Protein 8GN9 (pdb70)

InterPro domains:
  IPR001107 Band 7 domain [PF01145] (26-196)
  IPR001107 Band 7 domain [SM00244] (23-180)
  IPR001972 Stomatin/HflK family [PR00721] (30-52)
  IPR001972 Stomatin/HflK family [PR00721] (77-98)
  IPR001972 Stomatin/HflK family [PR00721] (112-129)
  IPR001972 Stomatin/HflK family [PR00721] (132-155)
  IPR001972 Stomatin/HflK family [PR00721] (156-174)
  IPR001972 Stomatin/HflK family [PR00721] (175-196)
  IPR001972 Stomatin/HflK family [PR00721] (200-223)
  IPR018080 Band 7/stomatin-like, conserved site [PS01270] (136-164)
  IPR036013 Band 7/SPFH domain superfamily [G3DSA:3.30.479.30] (62-170)
  IPR036013 Band 7/SPFH domain superfamily [SSF117892] (54-187)
  IPR043202 Band-7 stomatin-like [PTHR10264] (9-264)

Secondary structure (DSSP, 8-state):
--SEEEEEEEEEEEE-TTS-EEEEEEEEEEEE--HHHHHHSSS-HHHHHHHHHHHHHHHHHHTS-HHHHHH-HHHHHHHHHHHHHHHHGGGTEEEEEEEEEEEE--

Organism: Pyrococcus horikoshii (strain ATCC 700860 / DSM 12428 / JCM 9974 / NBRC 100139 / OT-3) (NCBI:txid70601)

B-factor: mean 45.74, std 10.25, range [25.56, 91.89]

Foldseek 3Di:
DVQFDKAKQPWAWEAACVGFTKTWIKIWTKGQAPQCQLVPVDPHLNVQLNVVLRVQLRVLRNDHDVVCVVPVQVVSFVSSQVRSQVSSVSNRMGTPTMHIDDIDGD

Nearest PDB structures (foldseek):
  8gn9-assembly1_A-2  TM=1.005E+00  e=2.080E-22  Pyrococcus horikoshii
  3bk6-assembly1_C  TM=9.787E-01  e=5.892E-19  Pyrococcus horikoshii
  3bk6-assembly1_B  TM=9.736E-01  e=3.653E-18  Pyrococcus horikoshii
  3bk6-assembly1_A  TM=9.759E-01  e=5.763E-18  Pyrococcus horikoshii
  4fvj-assembly2_B  TM=9.329E-01  e=4.151E-12  Mus musculus

Solvent-accessible surface area: 6191 Å² total; per-residue (Å²): 163,171,124,28,65,96,24,96,5,63,73,8,93,25,99,6,117,65,122,34,65,0,87,0,25,1,10,0,62,2,76,33,80,43,87,112,85,2,114,94,104,42,196,72,65,62,123,15,0,13,109,50,1,35,86,8,2,118,56,8,0,24,119,1,81,42,86,30,1,120,83,69,80,112,82,2,24,137,41,0,50,143,61,1,18,127,25,0,50,73,41,5,2,94,3,83,32,5,87,11,94,78,38,101,113,101

Sequence (106 aa):
DLRTQVLDVPVQETITKDNVPVRVNAVVYFRVVDPVKAVTQVKNYIMATSQISQTTLRSVIGQAHLDELLSERDKLNMQLQRIIDEATDPWGIKVTAVEIKDVELP

Structure (mmCIF, N/CA/C/O backbone):
data_8GN9
#
_entry.id   8GN9
#
_cell.length_a   28.014
_cell.length_b   28.014
_cell.length_c   240.630
_cell.angle_alpha   90.000
_cell.angle_beta   90.000
_cell.angle_gamma   90.000
#
_symmetry.space_group_name_H-M   'P 41 21 2'
#
loop_
_entity.id
_entity.type
_entity.pdbx_description
1 polymer 'Stomatin homolog PH1511'
2 non-polymer 'SODIUM ION'
3 water water
#
loop_
_atom_site.group_PDB
_atom_site.id
_atom_site.type_symbol
_atom_site.label_atom_id
_atom_site.label_alt_id
_atom_site.label_comp_id
_atom_site.label_asym_id
_atom_site.label_entity_id
_atom_site.label_seq_id
_atom_site.pdbx_PDB_ins_code
_atom_site.Cartn_x
_atom_site.Cartn_y
_atom_site.Cartn_z
_atom_site.occupancy
_atom_site.B_iso_or_equiv
_atom_site.auth_seq_id
_atom_site.auth_comp_id
_atom_site.auth_asym_id
_atom_site.auth_atom_id
_atom_site.pdbx_PDB_model_num
ATOM 1 N N . ASP A 1 3 ? 6.785 -11.446 24.656 1.00 55.50 64 ASP A N 1
ATOM 2 C CA . ASP A 1 3 ? 6.250 -11.346 23.253 1.00 53.37 64 ASP A CA 1
ATOM 3 C C . ASP A 1 3 ? 4.773 -11.765 23.231 1.00 48.54 64 ASP A C 1
ATOM 4 O O . ASP A 1 3 ? 4.035 -11.263 22.370 1.00 58.35 64 ASP A O 1
ATOM 9 N N . LEU A 1 4 ? 4.343 -12.644 24.135 1.00 47.20 65 LEU A N 1
ATOM 10 C CA . LEU A 1 4 ? 2.966 -13.218 24.124 1.00 46.88 65 LEU A CA 1
ATOM 11 C C . LEU A 1 4 ? 1.939 -12.111 24.354 1.00 46.02 65 LEU A C 1
ATOM 12 O O . LEU A 1 4 ? 0.982 -12.014 23.559 1.00 40.13 65 LEU A O 1
ATOM 17 N N . ARG A 1 5 ? 2.156 -11.336 25.427 1.00 48.28 66 ARG A N 1
ATOM 18 C CA . ARG A 1 5 ? 1.310 -10.196 25.877 1.00 48.93 66 ARG A CA 1
ATOM 19 C C . ARG A 1 5 ? 1.747 -8.907 25.163 1.00 44.93 66 ARG A C 1
ATOM 20 O O . ARG A 1 5 ? 1.147 -7.861 25.431 1.00 43.38 66 ARG A O 1
ATOM 28 N N . THR A 1 6 ? 2.732 -8.974 24.269 1.00 45.52 67 THR A N 1
ATOM 29 C CA . THR A 1 6 ? 3.149 -7.813 23.441 1.00 53.64 67 THR A CA 1
ATOM 30 C C . THR A 1 6 ? 2.284 -7.829 22.181 1.00 47.65 67 THR A C 1
ATOM 31 O O . THR A 1 6 ? 2.520 -8.677 21.332 1.00 49.57 67 THR A O 1
ATOM 35 N N . GLN A 1 7 ? 1.303 -6.929 22.111 1.00 47.75 68 GLN A N 1
ATOM 36 C CA . GLN A 1 7 ? 0.303 -6.859 21.017 1.00 47.13 68 GLN A CA 1
ATOM 37 C C . GLN A 1 7 ? 0.809 -5.906 19.931 1.00 43.30 68 GLN A C 1
ATOM 38 O O . GLN A 1 7 ? 1.386 -4.856 20.259 1.00 41.19 68 GLN A O 1
ATOM 44 N N . VAL A 1 8 ? 0.562 -6.268 18.680 1.00 43.15 69 VAL A N 1
ATOM 45 C CA . VAL A 1 8 ? 0.950 -5.500 17.466 1.00 42.01 69 VAL A CA 1
ATOM 46 C C . VAL A 1 8 ? -0.257 -4.656 17.085 1.00 41.32 69 VAL A C 1
ATOM 47 O O . VAL A 1 8 ? -1.320 -5.236 16.910 1.00 45.91 69 VAL A O 1
ATOM 51 N N . LEU A 1 9 ? -0.112 -3.343 16.977 1.00 46.38 70 LEU A N 1
ATOM 52 C CA . LEU A 1 9 ? -1.207 -2.450 16.513 1.00 47.98 70 LEU A CA 1
ATOM 53 C C . LEU A 1 9 ? -0.752 -1.753 15.230 1.00 47.18 70 LEU A C 1
ATOM 54 O O . LEU A 1 9 ? 0.316 -1.107 15.275 1.00 45.48 70 LEU A O 1
ATOM 59 N N . ASP A 1 10 ? -1.503 -1.938 14.135 1.00 47.02 71 ASP A N 1
ATOM 60 C CA . ASP A 1 10 ? -1.289 -1.245 12.836 1.00 49.05 71 ASP A CA 1
ATOM 61 C C . ASP A 1 10 ? -1.955 0.137 12.916 1.00 48.81 71 ASP A C 1
ATOM 62 O O . ASP A 1 10 ? -3.204 0.226 12.909 1.00 44.10 71 ASP A O 1
ATOM 67 N N . VAL A 1 11 ? -1.141 1.186 13.022 1.00 46.43 72 VAL A N 1
ATOM 68 C CA . VAL A 1 11 ? -1.632 2.587 13.070 1.00 44.08 72 VAL A CA 1
ATOM 69 C C . VAL A 1 11 ? -2.131 2.930 11.674 1.00 44.04 72 VAL A C 1
ATOM 70 O O . VAL A 1 11 ? -1.376 2.839 10.706 1.00 38.12 72 VAL A O 1
ATOM 74 N N . PRO A 1 12 ? -3.432 3.264 11.521 1.00 41.92 73 PRO A N 1
ATOM 75 C CA . PRO A 1 12 ? -3.973 3.613 10.219 1.00 42.19 73 PRO A CA 1
ATOM 76 C C . PRO A 1 12 ? -3.188 4.789 9.623 1.00 43.39 73 PRO A C 1
ATOM 77 O O . PRO A 1 12 ? -2.641 5.595 10.372 1.00 39.11 73 PRO A O 1
ATOM 81 N N . VAL A 1 13 ? -3.179 4.861 8.292 1.00 41.83 74 VAL A N 1
ATOM 82 C CA . VAL A 1 13 ? -2.323 5.795 7.516 1.00 43.44 74 VAL A CA 1
ATOM 83 C C . VAL A 1 13 ? -2.691 7.228 7.895 1.00 44.25 74 VAL A C 1
ATOM 84 O O . VAL A 1 13 ? -3.884 7.503 8.108 1.00 48.96 74 VAL A O 1
ATOM 88 N N . GLN A 1 14 ? -1.682 8.092 7.977 1.00 44.20 75 GLN A N 1
ATOM 89 C CA . GLN A 1 14 ? -1.798 9.523 8.332 1.00 45.39 75 GLN A CA 1
ATOM 90 C C . GLN A 1 14 ? -1.285 10.351 7.158 1.00 50.84 75 GLN A C 1
ATOM 91 O O . GLN A 1 14 ? -0.122 10.165 6.779 1.00 49.61 75 GLN A O 1
ATOM 97 N N . GLU A 1 15 ? -2.120 11.212 6.581 1.00 57.39 76 GLU A N 1
ATOM 98 C CA . GLU A 1 15 ? -1.698 12.113 5.476 1.00 58.37 76 GLU A CA 1
ATOM 99 C C . GLU A 1 15 ? -1.440 13.501 6.065 1.00 56.99 76 GLU A C 1
ATOM 100 O O . GLU A 1 15 ? -2.395 14.110 6.574 1.00 61.87 76 GLU A O 1
ATOM 106 N N . THR A 1 16 ? -0.195 13.975 5.996 1.00 54.57 77 THR A N 1
ATOM 107 C CA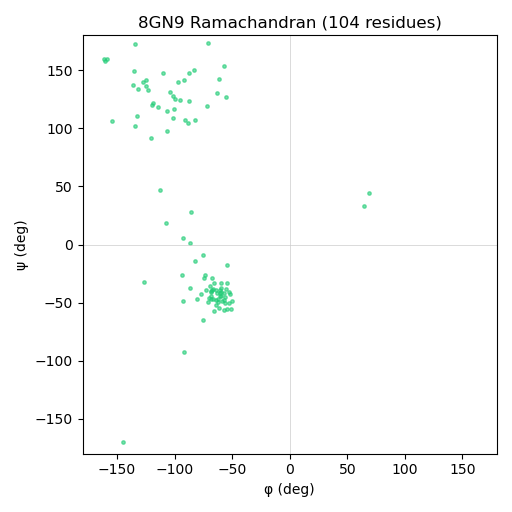 . THR A 1 16 ? 0.230 15.305 6.506 1.00 57.37 77 THR A CA 1
ATOM 108 C C . THR A 1 16 ? 1.317 15.911 5.599 1.00 55.66 77 THR A C 1
ATOM 109 O O . THR A 1 16 ? 1.544 15.390 4.496 1.00 55.13 77 THR A O 1
ATOM 113 N N . ILE A 1 17 ? 1.933 17.007 6.042 1.00 5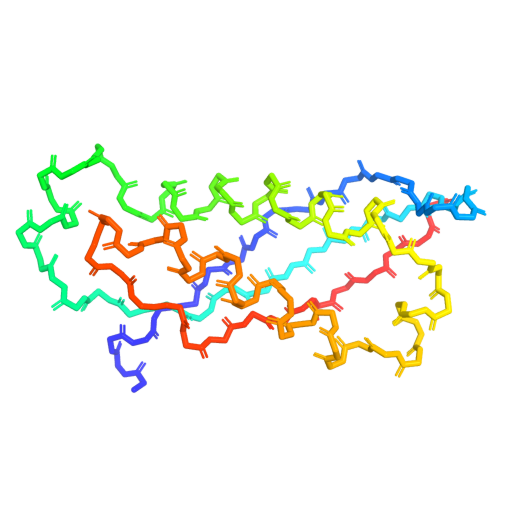2.49 78 ILE A N 1
ATOM 114 C CA . ILE A 1 17 ? 3.057 17.705 5.350 1.00 50.70 78 ILE A CA 1
ATOM 115 C C . ILE A 1 17 ? 4.223 17.813 6.337 1.00 54.48 78 ILE A C 1
ATOM 116 O O . ILE A 1 17 ? 3.990 18.087 7.529 1.00 61.92 78 ILE A O 1
ATOM 121 N N . THR A 1 18 ? 5.446 17.640 5.858 1.00 53.65 79 THR A N 1
ATOM 122 C CA . THR A 1 18 ? 6.666 17.841 6.671 1.00 53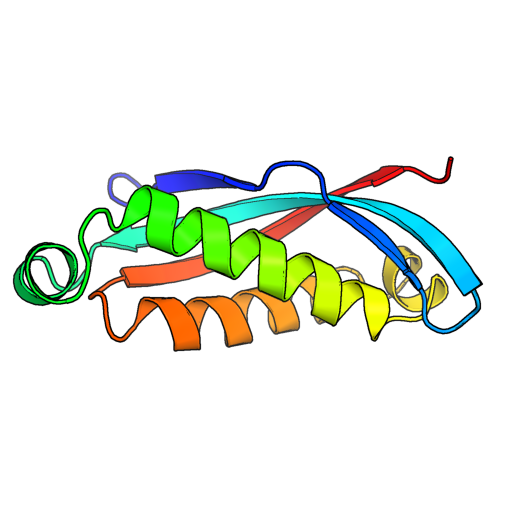.37 79 THR A CA 1
ATOM 123 C C . THR A 1 18 ? 6.833 19.343 6.916 1.00 58.29 79 THR A C 1
ATOM 124 O O . THR A 1 18 ? 6.057 20.139 6.336 1.00 58.72 79 THR A O 1
ATOM 128 N N . LYS A 1 19 ? 7.812 19.701 7.746 1.00 58.19 80 LYS A N 1
ATOM 129 C CA . LYS A 1 19 ? 8.201 21.100 8.053 1.00 58.95 80 LYS A CA 1
ATOM 130 C C . LYS A 1 19 ? 8.634 21.812 6.758 1.00 57.54 80 LYS A C 1
ATOM 131 O O . LYS A 1 19 ? 8.183 22.951 6.521 1.00 55.48 80 LYS A O 1
ATOM 137 N N . ASP A 1 20 ? 9.439 21.149 5.924 1.00 57.37 81 ASP A N 1
ATOM 138 C CA . ASP A 1 20 ? 9.982 21.699 4.650 1.00 55.25 81 ASP A CA 1
ATOM 139 C C . ASP A 1 20 ? 8.979 21.474 3.503 1.00 50.90 81 ASP A C 1
ATOM 140 O O . ASP A 1 20 ? 9.421 21.387 2.348 1.00 51.60 81 ASP A O 1
ATOM 145 N N . ASN A 1 21 ? 7.679 21.404 3.815 1.00 52.64 82 ASN A N 1
ATOM 146 C CA . ASN A 1 21 ? 6.535 21.482 2.857 1.00 56.55 82 ASN A CA 1
ATOM 147 C C . ASN A 1 21 ? 6.485 20.243 1.957 1.00 54.71 82 ASN A C 1
ATOM 148 O O . ASN A 1 21 ? 6.294 20.429 0.740 1.00 56.29 82 ASN A O 1
ATOM 153 N N . VAL A 1 22 ? 6.658 19.037 2.505 1.00 51.34 83 VAL A N 1
ATOM 154 C CA . VAL A 1 22 ? 6.581 17.789 1.695 1.00 50.95 83 VAL A CA 1
ATOM 155 C C . VAL A 1 22 ? 5.375 16.984 2.162 1.00 50.23 83 VAL A C 1
ATOM 156 O O . VAL A 1 22 ? 5.299 16.564 3.313 1.00 44.80 83 VAL A O 1
ATOM 160 N N . PRO A 1 23 ? 4.400 16.745 1.257 1.00 51.39 84 PRO A N 1
ATOM 161 C CA . PRO A 1 23 ? 3.288 15.840 1.537 1.00 52.09 84 PRO A CA 1
ATOM 162 C C . PRO A 1 23 ? 3.811 14.409 1.749 1.00 49.65 84 PRO A C 1
ATOM 163 O O . PRO A 1 23 ? 4.588 13.925 0.939 1.00 47.69 84 PRO A O 1
ATOM 167 N N . VAL A 1 24 ? 3.378 13.776 2.837 1.00 49.40 85 VAL A N 1
ATOM 168 C CA . VAL A 1 24 ? 3.784 12.395 3.231 1.00 48.10 85 VAL A CA 1
ATOM 169 C C . VAL A 1 24 ? 2.536 11.638 3.677 1.00 44.51 85 VAL A C 1
ATOM 170 O O . VAL A 1 24 ? 1.713 12.237 4.351 1.00 45.27 85 VAL A O 1
ATOM 174 N N . ARG A 1 25 ? 2.404 10.382 3.257 1.00 49.92 86 ARG A N 1
ATOM 175 C CA . ARG A 1 25 ? 1.435 9.390 3.791 1.00 49.26 86 ARG A CA 1
ATOM 176 C C . ARG A 1 25 ? 2.246 8.398 4.629 1.00 47.80 86 ARG A C 1
ATOM 177 O O . ARG A 1 25 ? 3.125 7.717 4.055 1.00 45.27 86 ARG A O 1
ATOM 185 N N . VAL A 1 26 ? 2.005 8.362 5.939 1.00 46.27 87 VAL A N 1
ATOM 186 C CA . VAL A 1 26 ? 2.824 7.578 6.909 1.00 45.15 87 VAL A CA 1
ATOM 187 C C . VAL A 1 26 ? 1.915 6.693 7.748 1.00 42.46 87 VAL A C 1
ATOM 188 O O . VAL A 1 26 ? 0.824 7.152 8.137 1.00 40.41 87 VAL A O 1
ATOM 192 N N . ASN A 1 27 ? 2.378 5.471 7.995 1.00 41.49 88 ASN A N 1
ATOM 193 C CA . ASN A 1 27 ? 1.756 4.519 8.948 1.00 46.12 88 ASN A CA 1
ATOM 194 C C . ASN A 1 27 ? 2.876 3.910 9.796 1.00 45.82 88 ASN A C 1
ATOM 195 O O . ASN A 1 27 ? 4.073 4.161 9.504 1.00 41.64 88 ASN A O 1
ATOM 200 N N . ALA A 1 28 ? 2.502 3.136 10.810 1.00 42.80 89 ALA A N 1
ATOM 201 C CA . ALA A 1 28 ? 3.449 2.592 11.802 1.00 41.40 89 ALA A CA 1
ATOM 202 C C . ALA A 1 28 ? 2.821 1.381 12.478 1.00 40.46 89 ALA A C 1
ATOM 203 O O . ALA A 1 28 ? 1.577 1.230 12.406 1.00 37.53 89 ALA A O 1
ATOM 205 N N . VAL A 1 29 ? 3.666 0.542 13.070 1.00 40.75 90 VAL A N 1
ATOM 206 C CA . VAL A 1 29 ? 3.233 -0.505 14.033 1.00 46.12 90 VAL A CA 1
ATOM 207 C C . VAL A 1 29 ? 3.606 -0.020 15.431 1.00 46.32 90 VAL A C 1
ATOM 208 O O . VAL A 1 29 ? 4.783 0.372 15.643 1.00 41.96 90 VAL A O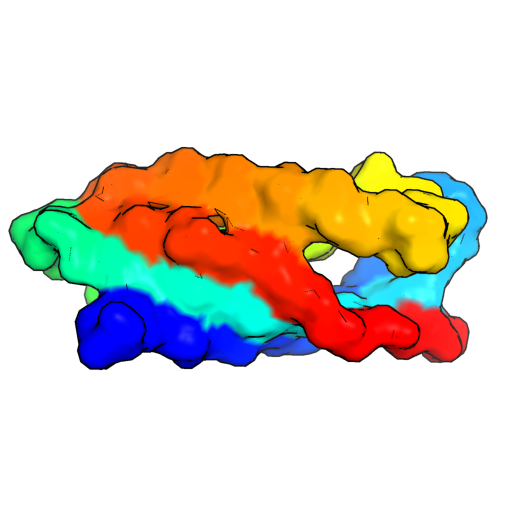 1
ATOM 212 N N . VAL A 1 30 ? 2.637 -0.091 16.342 1.00 45.29 91 VAL A N 1
ATOM 213 C CA . VAL A 1 30 ? 2.841 0.096 17.802 1.00 41.34 91 VAL A CA 1
ATOM 214 C C . VAL A 1 30 ? 2.911 -1.276 18.482 1.00 42.95 91 VAL A C 1
ATOM 215 O O . VAL A 1 30 ? 1.951 -2.087 18.336 1.00 41.20 91 VAL A O 1
ATOM 219 N N . TYR A 1 31 ? 3.999 -1.501 19.226 1.00 41.82 92 TYR A N 1
ATOM 220 C CA . TYR A 1 31 ? 4.221 -2.691 20.088 1.00 38.80 92 TYR A CA 1
ATOM 221 C C . TYR A 1 31 ? 3.950 -2.291 21.550 1.00 36.86 92 TYR A C 1
ATOM 222 O O . TYR A 1 31 ? 4.733 -1.519 22.153 1.00 36.56 92 TYR A O 1
ATOM 231 N N . PHE A 1 32 ? 2.845 -2.782 22.108 1.00 33.94 93 PHE A N 1
ATOM 232 C CA . PHE A 1 32 ? 2.334 -2.356 23.431 1.00 35.98 93 PHE A CA 1
ATOM 233 C C . PHE A 1 32 ? 1.917 -3.580 24.247 1.00 36.41 93 PHE A C 1
ATOM 234 O O . PHE A 1 32 ? 1.480 -4.623 23.694 1.00 35.95 93 PHE A O 1
ATOM 242 N N . ARG A 1 33 ? 2.057 -3.439 25.557 1.00 38.31 94 ARG A N 1
ATOM 243 C CA . ARG A 1 33 ? 1.806 -4.504 26.559 1.00 40.30 94 ARG A CA 1
ATOM 244 C C . ARG A 1 33 ? 0.792 -3.953 27.555 1.00 38.71 94 ARG A C 1
ATOM 245 O O . ARG A 1 33 ? 0.929 -2.768 27.933 1.00 38.65 94 ARG A O 1
ATOM 253 N N . VAL A 1 34 ? -0.204 -4.755 27.933 1.00 37.38 95 VAL A N 1
ATOM 254 C CA . VAL A 1 34 ? -1.133 -4.386 29.039 1.00 37.18 95 VAL A CA 1
ATOM 255 C C . VAL A 1 34 ? -0.475 -4.865 30.325 1.00 37.25 95 VAL A C 1
ATOM 256 O O . VAL A 1 34 ? -0.176 -6.073 30.451 1.00 35.04 95 VAL A O 1
ATOM 260 N N . VAL A 1 35 ? -0.278 -3.924 31.238 1.00 39.62 96 VAL A N 1
ATOM 261 C CA . VAL A 1 35 ? 0.614 -4.073 32.420 1.00 39.95 96 VAL A CA 1
ATOM 262 C C . VAL A 1 35 ? -0.157 -3.736 33.709 1.00 38.94 96 VAL A C 1
ATOM 263 O O . VAL A 1 35 ? 0.184 -4.334 34.741 1.00 35.87 96 VAL A O 1
ATOM 267 N N . ASP A 1 36 ? -1.128 -2.805 33.663 1.00 36.31 97 ASP A N 1
ATOM 268 C CA . ASP A 1 36 ? -2.082 -2.541 34.772 1.00 36.06 97 ASP A CA 1
ATOM 269 C C . ASP A 1 36 ? -3.525 -2.765 34.312 1.00 36.88 97 ASP A C 1
ATOM 270 O O . ASP A 1 36 ? -4.182 -1.864 33.804 1.00 34.53 97 ASP A O 1
ATOM 275 N N . PRO A 1 37 ? -4.065 -3.992 34.493 1.00 39.47 98 PRO A N 1
ATOM 276 C CA . PRO A 1 37 ? -5.405 -4.339 34.025 1.00 38.21 98 PRO A CA 1
ATOM 277 C C . PRO A 1 37 ? -6.482 -3.414 34.591 1.00 39.92 98 PRO A C 1
ATOM 278 O O . PRO A 1 37 ? -7.359 -3.014 33.855 1.00 41.24 98 PRO A O 1
ATOM 282 N N . VAL A 1 38 ? -6.371 -3.078 35.876 1.00 40.33 99 VAL A N 1
ATOM 283 C CA . VAL A 1 38 ? -7.357 -2.202 36.581 1.00 39.66 99 VAL A CA 1
ATOM 284 C C . VAL A 1 38 ? -7.394 -0.823 35.905 1.00 37.52 99 VAL A C 1
ATOM 285 O O . VAL A 1 38 ? -8.487 -0.241 35.817 1.00 36.81 99 VAL A O 1
ATOM 289 N N . LYS A 1 39 ? -6.252 -0.292 35.474 1.00 36.89 100 LYS A N 1
ATOM 290 C CA . LYS A 1 39 ? -6.210 1.063 34.871 1.00 39.44 100 LYS A CA 1
ATOM 291 C C . LYS A 1 39 ? -6.728 0.978 33.437 1.00 39.32 100 LYS A C 1
ATOM 292 O O . LYS A 1 39 ? -7.525 1.864 33.058 1.00 38.62 100 LYS A O 1
ATOM 298 N N . ALA A 1 40 ? -6.317 -0.064 32.698 1.00 37.74 101 ALA A N 1
ATOM 299 C CA . ALA A 1 40 ? -6.713 -0.338 31.293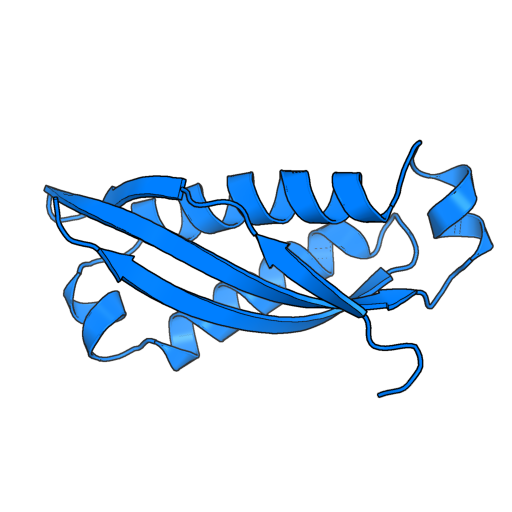 1.00 36.41 101 ALA A CA 1
ATOM 300 C C . ALA A 1 40 ? -8.241 -0.401 31.189 1.00 35.54 101 ALA A C 1
ATOM 301 O O . ALA A 1 40 ? -8.814 0.093 30.212 1.00 37.69 101 ALA A O 1
ATOM 303 N N . VAL A 1 41 ? -8.876 -0.976 32.196 1.00 34.95 102 VAL A N 1
ATOM 304 C CA . VAL A 1 41 ? -10.328 -1.279 32.202 1.00 38.10 102 VAL A CA 1
ATOM 305 C C . VAL A 1 41 ? -11.126 -0.142 32.860 1.00 34.56 102 VAL A C 1
ATOM 306 O O . VAL A 1 41 ? -12.304 0.016 32.509 1.00 31.25 102 VAL A O 1
ATOM 310 N N . THR A 1 42 ? -10.516 0.634 33.760 1.00 35.38 103 THR A N 1
ATOM 311 C CA . THR A 1 42 ? -11.175 1.758 34.481 1.00 37.06 103 THR A CA 1
ATOM 312 C C . THR A 1 42 ? -10.971 3.098 33.762 1.00 36.77 103 THR A C 1
ATOM 313 O O . THR A 1 42 ? -11.945 3.813 33.562 1.00 36.50 103 THR A O 1
ATOM 317 N N . GLN A 1 43 ? -9.740 3.421 33.375 1.00 38.98 104 GLN A N 1
ATOM 318 C CA . GLN A 1 43 ? -9.343 4.794 32.981 1.00 37.95 104 GLN A CA 1
ATOM 319 C C . GLN A 1 43 ? -9.851 5.165 31.581 1.00 38.53 104 GLN A C 1
ATOM 320 O O . GLN A 1 43 ? -9.759 6.336 31.218 1.00 40.42 104 GLN A O 1
ATOM 326 N N . VAL A 1 44 ? -10.396 4.239 30.815 1.00 38.82 105 VAL A N 1
ATOM 327 C CA . VAL A 1 44 ? -10.758 4.527 29.402 1.00 39.86 105 VAL A CA 1
ATOM 328 C C . VAL A 1 44 ? -11.746 3.463 28.954 1.00 38.84 105 VAL A C 1
ATOM 329 O O . VAL A 1 44 ? -11.755 2.403 29.566 1.00 38.86 105 VAL A O 1
ATOM 333 N N . LYS A 1 45 ? -12.512 3.739 27.905 1.00 40.71 106 LYS A N 1
ATOM 334 C CA . LYS A 1 45 ? -13.588 2.835 27.420 1.00 41.66 106 LYS A CA 1
ATOM 335 C C . LYS A 1 45 ? -12.966 1.616 26.729 1.00 39.75 106 LYS A C 1
ATOM 336 O O . LYS A 1 45 ? -13.503 0.525 26.889 1.00 43.75 106 LYS A O 1
ATOM 342 N N . ASN A 1 46 ? -11.894 1.804 25.967 1.00 40.31 107 ASN A N 1
ATOM 343 C CA . ASN A 1 46 ? -11.334 0.758 25.079 1.00 39.31 107 ASN A CA 1
ATOM 344 C C . ASN A 1 46 ? -9.845 1.029 24.873 1.00 38.52 107 ASN A C 1
ATOM 345 O O . ASN A 1 46 ? -9.500 1.987 24.130 1.00 34.59 107 ASN A O 1
ATOM 350 N N . TYR A 1 47 ? -8.990 0.229 25.504 1.00 36.79 108 TYR A N 1
ATOM 351 C CA . TYR A 1 47 ? -7.554 0.581 25.621 1.00 39.37 108 TYR A CA 1
ATOM 352 C C . TYR A 1 47 ? -6.847 0.382 24.276 1.00 39.13 108 TYR A C 1
ATOM 353 O O . TYR A 1 47 ? -5.865 1.086 24.049 1.00 40.21 108 TYR A O 1
ATOM 362 N N . ILE A 1 48 ? -7.344 -0.509 23.411 1.00 40.56 109 ILE A N 1
ATOM 363 C CA . ILE A 1 48 ? -6.762 -0.748 22.057 1.00 41.29 109 ILE A CA 1
ATOM 364 C C . ILE A 1 48 ? -6.961 0.529 21.230 1.00 42.52 109 ILE A C 1
ATOM 365 O O . ILE A 1 48 ? -5.969 1.109 20.747 1.00 42.86 109 ILE A O 1
ATOM 370 N N . MET A 1 49 ? -8.208 0.966 21.086 1.00 44.25 110 MET A N 1
ATOM 371 C CA . MET A 1 49 ? -8.555 2.112 20.216 1.00 46.55 110 MET A CA 1
ATOM 372 C C . MET A 1 49 ? -8.129 3.415 20.881 1.00 44.07 110 MET A C 1
ATOM 373 O O . MET A 1 49 ? -7.775 4.362 20.168 1.00 45.08 110 MET A O 1
ATOM 378 N N . ALA A 1 50 ? -8.091 3.457 22.204 1.00 43.08 111 ALA A N 1
ATOM 379 C CA . ALA A 1 50 ? -7.467 4.591 22.912 1.00 39.15 111 ALA A CA 1
ATOM 380 C C . ALA A 1 50 ? -6.021 4.693 22.431 1.00 35.41 111 ALA A C 1
ATOM 381 O O . ALA A 1 50 ? -5.613 5.803 22.041 1.00 35.80 111 ALA A O 1
ATOM 383 N N . THR A 1 51 ? -5.301 3.569 22.392 1.00 33.06 112 THR A N 1
ATOM 384 C CA . THR A 1 51 ? -3.864 3.535 21.999 1.00 32.97 112 THR A CA 1
ATOM 385 C C . THR A 1 51 ? -3.756 3.898 20.510 1.00 31.40 112 THR A C 1
ATOM 386 O O . THR A 1 51 ? -2.851 4.690 20.128 1.00 29.99 112 THR A O 1
ATOM 390 N N . SER A 1 52 ? -4.696 3.415 19.702 1.00 30.38 113 SER A N 1
ATOM 391 C CA . SER A 1 52 ? -4.734 3.707 18.245 1.00 30.45 113 SER A CA 1
ATOM 392 C C . SER A 1 52 ? -4.890 5.215 18.014 1.00 29.52 113 SER A C 1
ATOM 393 O O . SER A 1 52 ? -4.034 5.815 17.291 1.00 25.82 113 SER A O 1
ATOM 396 N N . GLN A 1 53 ? -5.922 5.812 18.608 1.00 31.51 114 GLN A N 1
ATOM 397 C CA . GLN A 1 53 ? -6.234 7.254 18.411 1.00 33.33 114 GLN A CA 1
ATOM 398 C C . GLN A 1 53 ? -4.980 8.082 18.668 1.00 31.23 114 GLN A C 1
ATOM 399 O O . GLN A 1 53 ? -4.597 8.860 17.782 1.00 30.86 114 GLN A O 1
ATOM 405 N N . ILE A 1 54 ? -4.389 7.926 19.855 1.00 30.95 115 ILE A N 1
ATOM 406 C CA . ILE A 1 54 ? -3.252 8.769 20.311 1.00 32.12 115 ILE A CA 1
ATOM 407 C C . ILE A 1 54 ? -2.020 8.470 19.441 1.00 32.57 115 ILE A C 1
ATOM 408 O O . ILE A 1 54 ? -1.214 9.388 19.226 1.00 28.74 115 ILE A O 1
ATOM 413 N N . SER A 1 55 ? -1.901 7.251 18.908 1.00 34.95 116 SER A N 1
ATOM 414 C CA . SER A 1 55 ? -0.817 6.875 17.965 1.00 34.60 116 SER A CA 1
ATOM 415 C C . SER A 1 55 ? -0.943 7.715 16.689 1.00 37.29 116 SER A C 1
ATOM 416 O O . SER A 1 55 ? 0.089 8.190 16.183 1.00 38.83 116 SER A O 1
ATOM 419 N N . GLN A 1 56 ? -2.171 7.899 16.201 1.00 37.97 117 GLN A N 1
ATOM 420 C CA . GLN A 1 56 ? -2.470 8.615 14.937 1.00 38.69 117 GLN A CA 1
ATOM 421 C C . GLN A 1 56 ? -2.222 10.108 15.126 1.00 40.28 117 GLN A C 1
ATOM 422 O O . GLN A 1 56 ? -1.552 10.696 14.263 1.00 42.90 117 GLN A O 1
ATOM 428 N N . THR A 1 57 ? -2.767 10.695 16.194 1.00 38.86 118 THR A N 1
ATOM 429 C CA . THR A 1 57 ? -2.561 12.118 16.562 1.00 40.95 118 THR A CA 1
ATOM 430 C C . THR A 1 57 ? -1.062 12.399 16.708 1.00 42.95 118 THR A C 1
ATOM 431 O O . THR A 1 57 ? -0.606 13.448 16.207 1.00 42.74 118 THR A O 1
ATOM 435 N N . THR A 1 58 ? -0.337 11.509 17.395 1.00 41.67 119 THR A N 1
ATOM 436 C CA . THR A 1 58 ? 1.103 11.686 17.710 1.00 40.36 119 THR A CA 1
ATOM 437 C C . THR A 1 58 ? 1.905 11.546 16.420 1.00 38.90 119 THR A C 1
ATOM 438 O O . THR A 1 58 ? 2.823 12.353 16.196 1.00 37.17 119 THR A O 1
ATOM 442 N N . LEU A 1 59 ? 1.600 10.527 15.629 1.00 39.05 120 LEU A N 1
ATOM 443 C CA . LEU A 1 59 ? 2.337 10.285 14.367 1.00 38.82 120 LEU A CA 1
ATOM 444 C C . LEU A 1 59 ? 2.237 11.562 13.529 1.00 37.95 120 LEU A C 1
ATOM 445 O O . LEU A 1 59 ? 3.301 12.099 13.106 1.00 36.94 120 LEU A O 1
ATOM 450 N N . ARG A 1 60 ? 1.008 12.062 13.364 1.00 38.49 121 ARG A N 1
ATOM 451 C CA . ARG A 1 60 ? 0.700 13.247 12.526 1.00 42.49 121 ARG A CA 1
ATOM 452 C C . ARG A 1 60 ? 1.617 14.401 12.960 1.00 44.22 121 ARG A C 1
ATOM 453 O O . ARG A 1 60 ? 2.290 14.986 12.094 1.00 43.53 121 ARG A O 1
ATOM 461 N N . SER A 1 61 ? 1.669 14.681 14.263 1.00 43.01 122 SER A N 1
ATOM 462 C CA . SER A 1 61 ? 2.429 15.801 14.860 1.00 43.65 122 SER A CA 1
ATOM 463 C C . SER A 1 61 ? 3.933 15.555 14.725 1.00 48.07 122 SER A C 1
ATOM 464 O O . SER A 1 61 ? 4.669 16.526 14.426 1.00 49.22 122 SER A O 1
ATOM 467 N N . VAL A 1 62 ? 4.403 14.336 15.011 1.00 45.32 123 VAL A N 1
ATOM 468 C CA . VAL A 1 62 ? 5.869 14.072 15.066 1.00 43.73 123 VAL A CA 1
ATOM 469 C C . VAL A 1 62 ? 6.429 14.247 13.662 1.00 49.20 123 VAL A C 1
ATOM 470 O O . VAL A 1 62 ? 7.573 14.703 13.533 1.00 58.93 123 VAL A O 1
ATOM 474 N N . ILE A 1 63 ? 5.624 13.916 12.661 1.00 51.48 124 ILE A N 1
ATOM 475 C CA . ILE A 1 63 ? 6.031 13.945 11.229 1.00 54.30 124 ILE A CA 1
ATOM 476 C C . ILE A 1 63 ? 5.817 15.349 10.651 1.00 51.66 124 ILE A C 1
ATOM 477 O O . ILE A 1 63 ? 6.676 15.791 9.845 1.00 48.09 124 ILE A O 1
ATOM 482 N N . GLY A 1 64 ? 4.735 16.022 11.055 1.00 45.70 125 GLY A N 1
ATOM 483 C CA . GLY A 1 64 ? 4.535 17.458 10.800 1.00 46.20 125 GLY A CA 1
ATOM 484 C C . GLY A 1 64 ? 5.712 18.264 11.319 1.00 46.43 125 GLY A C 1
ATOM 485 O O . GLY A 1 64 ? 6.040 19.279 10.705 1.00 47.25 125 GLY A O 1
ATOM 486 N N . GLN A 1 65 ? 6.333 17.809 12.412 1.00 50.13 126 GLN A N 1
ATOM 487 C CA . GLN A 1 65 ? 7.421 18.532 13.129 1.00 52.53 126 GLN A CA 1
ATOM 488 C C . GLN A 1 65 ? 8.778 18.067 12.585 1.00 50.48 126 GLN A C 1
ATOM 489 O O . GLN A 1 65 ? 9.827 18.500 13.132 1.00 40.15 126 GLN A O 1
ATOM 495 N N . ALA A 1 66 ? 8.756 17.237 11.538 1.00 48.44 127 ALA A N 1
ATOM 496 C CA . ALA A 1 66 ? 9.958 16.582 10.982 1.00 49.72 127 ALA A CA 1
ATOM 497 C C . ALA A 1 66 ? 10.285 17.176 9.613 1.00 48.16 127 ALA A C 1
ATOM 498 O O . ALA A 1 66 ? 9.361 17.597 8.909 1.00 45.88 127 ALA A O 1
ATOM 500 N N . HIS A 1 67 ? 11.572 17.235 9.279 1.00 49.80 128 HIS A N 1
ATOM 501 C CA . HIS A 1 67 ? 12.061 17.479 7.897 1.00 50.03 128 HIS A CA 1
ATOM 502 C C . HIS A 1 67 ? 12.053 16.142 7.161 1.00 48.31 128 HIS A C 1
ATOM 503 O O . HIS A 1 67 ? 12.204 15.100 7.821 1.00 44.33 128 HIS A O 1
ATOM 510 N N . LEU A 1 68 ? 11.861 16.165 5.846 1.00 51.86 129 LEU A N 1
ATOM 511 C CA . LEU A 1 68 ? 11.944 14.942 5.012 1.00 52.70 129 LEU A CA 1
ATOM 512 C C . LEU A 1 68 ? 13.279 14.237 5.280 1.00 53.08 129 LEU A C 1
ATOM 513 O O . LEU A 1 68 ? 13.283 13.002 5.367 1.00 59.91 129 LEU A O 1
ATOM 518 N N . ASP A 1 69 ? 14.374 14.984 5.410 1.00 51.08 130 ASP A N 1
ATOM 519 C CA . ASP A 1 69 ? 15.733 14.395 5.555 1.00 53.52 130 ASP A CA 1
ATOM 520 C C . ASP A 1 69 ? 15.774 13.504 6.811 1.00 49.83 130 ASP A C 1
ATOM 521 O O . ASP A 1 69 ? 16.482 12.478 6.814 1.00 48.99 130 ASP A O 1
ATOM 526 N N . GLU A 1 70 ? 15.026 13.868 7.845 1.00 43.64 131 GLU A N 1
ATOM 527 C CA . GLU A 1 70 ? 14.873 13.047 9.069 1.00 43.92 131 GLU A CA 1
ATOM 528 C C . GLU A 1 70 ? 14.111 11.750 8.745 1.00 41.06 131 GLU A C 1
ATOM 529 O O . GLU A 1 70 ? 14.494 10.703 9.283 1.00 41.35 131 GLU A O 1
AT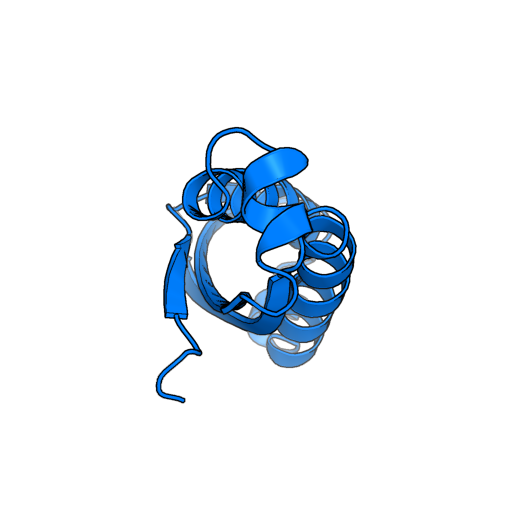OM 535 N N . LEU A 1 71 ? 13.096 11.795 7.878 1.00 37.77 132 LEU A N 1
ATOM 536 C CA . LEU A 1 71 ? 12.417 10.571 7.379 1.00 41.95 132 LEU A CA 1
ATOM 537 C C . LEU A 1 71 ? 13.423 9.662 6.658 1.00 43.01 132 LEU A C 1
ATOM 538 O O . LEU A 1 71 ? 13.299 8.440 6.787 1.00 44.62 132 LEU A O 1
ATOM 543 N N . LEU A 1 72 ? 14.369 10.226 5.911 1.00 47.28 133 LEU A N 1
ATOM 544 C CA . LEU A 1 72 ? 15.396 9.450 5.165 1.00 49.87 133 LEU A CA 1
ATOM 545 C C . LEU A 1 72 ? 16.442 8.932 6.158 1.00 51.04 133 LEU A C 1
ATOM 546 O O . LEU A 1 72 ? 16.505 7.708 6.364 1.00 59.43 133 LEU A O 1
ATOM 551 N N . SER A 1 73 ? 17.183 9.847 6.783 1.00 49.54 134 SER A N 1
ATOM 552 C CA . SER A 1 73 ? 18.427 9.582 7.552 1.00 54.88 134 SER A CA 1
ATOM 553 C C . SER A 1 73 ? 18.113 9.075 8.964 1.00 49.95 134 SER A C 1
ATOM 554 O O . SER A 1 73 ? 18.734 8.108 9.386 1.00 54.47 134 SER A O 1
ATOM 557 N N . GLU A 1 74 ? 17.194 9.733 9.664 1.00 47.09 135 GLU A N 1
ATOM 558 C CA . GLU A 1 74 ? 17.039 9.630 11.134 1.00 45.57 135 GLU A CA 1
ATOM 559 C C . GLU A 1 74 ? 15.718 8.947 11.471 1.00 42.48 135 GLU A C 1
ATOM 560 O O . GLU A 1 74 ? 14.998 9.477 12.323 1.00 38.49 135 GLU A O 1
ATOM 566 N N . ARG A 1 75 ? 15.410 7.835 10.802 1.00 46.71 136 ARG A N 1
ATOM 567 C CA . ARG A 1 75 ? 14.222 6.983 11.086 1.00 47.36 136 ARG A CA 1
ATOM 568 C C . ARG A 1 75 ? 14.219 6.578 12.563 1.00 44.51 136 ARG A C 1
ATOM 569 O O . ARG A 1 75 ? 13.211 6.827 13.239 1.00 44.59 136 ARG A O 1
ATOM 577 N N . ASP A 1 76 ? 15.311 5.963 13.029 1.00 42.27 137 ASP A N 1
ATOM 578 C CA . ASP A 1 76 ? 15.459 5.471 14.422 1.00 41.45 137 ASP A CA 1
ATOM 579 C C . ASP A 1 76 ? 15.088 6.588 15.402 1.00 40.14 137 ASP A C 1
ATOM 580 O O . ASP A 1 76 ? 14.311 6.342 16.316 1.00 42.34 137 ASP A O 1
ATOM 585 N N . LYS A 1 77 ? 15.629 7.786 15.211 1.00 42.23 138 LYS A N 1
ATOM 586 C CA . LYS A 1 77 ? 15.395 8.936 16.118 1.00 42.07 138 LYS A CA 1
ATOM 587 C C . LYS A 1 77 ? 13.893 9.230 16.157 1.00 41.65 138 LYS A C 1
ATOM 588 O O . LYS A 1 77 ? 13.395 9.536 17.269 1.00 42.58 138 LYS A O 1
ATOM 594 N N . LEU A 1 78 ? 13.215 9.166 15.003 1.00 37.14 139 LEU A N 1
ATOM 595 C CA . LEU A 1 78 ? 11.766 9.493 14.894 1.00 38.59 139 LEU A CA 1
ATOM 596 C C . LEU A 1 78 ? 10.968 8.418 15.633 1.00 34.53 139 LEU A C 1
ATOM 597 O O . LEU A 1 78 ? 10.016 8.770 16.330 1.00 33.62 139 LEU A O 1
ATOM 602 N N . ASN A 1 79 ? 11.376 7.163 15.485 1.00 35.79 140 ASN A N 1
ATOM 603 C CA . ASN A 1 79 ? 10.750 5.989 16.141 1.00 38.38 140 ASN A CA 1
ATOM 604 C C . ASN A 1 79 ? 10.833 6.147 17.668 1.00 38.17 140 ASN A C 1
ATOM 605 O O . ASN A 1 79 ? 9.808 5.857 18.353 1.00 35.40 140 ASN A O 1
ATOM 610 N N . MET A 1 80 ? 11.982 6.610 18.176 1.00 36.89 141 MET A N 1
ATOM 611 C CA . MET A 1 80 ? 12.224 6.856 19.626 1.00 39.71 141 MET A CA 1
ATOM 612 C C . MET A 1 80 ? 11.290 7.968 20.107 1.00 41.35 141 MET A C 1
ATOM 613 O O . MET A 1 80 ? 10.733 7.827 21.215 1.00 46.89 141 MET A O 1
ATOM 618 N N . GLN A 1 81 ? 11.075 9.004 19.291 1.00 42.55 142 GLN A N 1
ATOM 619 C CA . GLN A 1 81 ? 10.155 10.120 19.633 1.00 44.50 142 GLN A CA 1
ATOM 620 C C . GLN A 1 81 ? 8.731 9.578 19.735 1.00 41.31 142 GLN A C 1
ATOM 621 O O . GLN A 1 81 ? 8.048 9.906 20.696 1.00 39.97 142 GLN A O 1
ATOM 627 N N . LEU A 1 82 ? 8.303 8.798 18.744 1.00 40.77 143 LEU A N 1
ATOM 628 C CA . LEU A 1 82 ? 6.948 8.191 18.723 1.00 39.18 143 LEU A CA 1
ATOM 629 C C . LEU A 1 82 ? 6.757 7.303 19.954 1.00 36.81 143 LEU A C 1
ATOM 630 O O . LEU A 1 82 ? 5.696 7.460 20.604 1.00 33.80 143 LEU A O 1
ATOM 635 N N . GLN A 1 83 ? 7.732 6.421 20.230 1.00 34.49 144 GLN A N 1
ATOM 636 C CA . GLN A 1 83 ? 7.720 5.476 21.381 1.00 34.86 144 GLN A CA 1
ATOM 637 C C . GLN A 1 83 ? 7.669 6.261 22.691 1.00 33.11 144 GLN A C 1
ATOM 638 O O . GLN A 1 83 ? 6.935 5.841 23.571 1.00 32.82 144 GLN A O 1
ATOM 644 N N . ARG A 1 84 ? 8.466 7.319 22.826 1.00 35.12 145 ARG A N 1
ATOM 645 C CA . ARG A 1 84 ? 8.502 8.133 24.066 1.00 37.67 145 ARG A CA 1
ATOM 646 C C . ARG A 1 84 ? 7.086 8.647 24.326 1.00 32.14 145 ARG A C 1
ATOM 647 O O . ARG A 1 84 ? 6.546 8.423 25.432 1.00 29.96 145 ARG A O 1
ATOM 655 N N . ILE A 1 85 ? 6.537 9.340 23.340 1.00 30.04 146 ILE A N 1
ATOM 656 C CA . ILE A 1 85 ? 5.298 10.146 23.496 1.00 32.44 146 ILE A CA 1
ATOM 657 C C . ILE A 1 85 ? 4.113 9.205 23.718 1.00 32.61 146 ILE A C 1
ATOM 658 O O . ILE A 1 85 ? 3.305 9.478 24.629 1.00 29.17 146 ILE A O 1
ATOM 663 N N . ILE A 1 86 ? 4.007 8.152 22.908 1.00 33.80 147 ILE A N 1
ATOM 664 C CA . ILE A 1 86 ? 2.827 7.254 22.959 1.00 35.31 147 ILE A CA 1
ATOM 665 C C . ILE A 1 86 ? 2.921 6.509 24.288 1.00 33.80 147 ILE A C 1
ATOM 666 O O . ILE A 1 86 ? 1.860 6.285 24.942 1.00 32.97 147 ILE A O 1
ATOM 671 N N . ASP A 1 87 ? 4.140 6.185 24.711 1.00 31.83 148 ASP A N 1
ATOM 672 C CA . ASP A 1 87 ? 4.317 5.463 25.994 1.00 33.65 148 ASP A CA 1
ATOM 673 C C . ASP A 1 87 ? 3.800 6.338 27.140 1.00 32.36 148 ASP A C 1
ATOM 674 O O . ASP A 1 87 ? 3.007 5.851 27.977 1.00 29.31 148 ASP A O 1
ATOM 679 N N . GLU A 1 88 ? 4.230 7.589 27.178 1.00 33.58 149 GLU A N 1
ATOM 680 C CA . GLU A 1 88 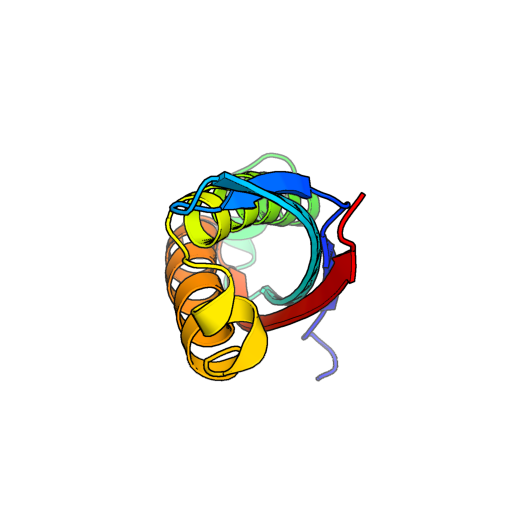? 3.750 8.567 28.182 1.00 36.04 149 GLU A CA 1
ATOM 681 C C . GLU A 1 88 ? 2.219 8.579 28.155 1.00 33.79 149 GLU A C 1
ATOM 682 O O . GLU A 1 88 ? 1.613 8.566 29.229 1.00 31.60 149 GLU A O 1
ATOM 688 N N . ALA A 1 89 ? 1.620 8.562 26.964 1.00 33.19 150 ALA A N 1
ATOM 689 C CA . ALA A 1 89 ? 0.161 8.699 26.762 1.00 34.23 150 ALA A CA 1
ATOM 690 C C . ALA A 1 89 ? -0.586 7.473 27.304 1.00 38.38 150 ALA A C 1
ATOM 691 O O . ALA A 1 89 ? -1.688 7.675 27.858 1.00 37.84 150 ALA A O 1
ATOM 693 N N . THR A 1 90 ? -0.042 6.263 27.096 1.00 34.37 151 THR A N 1
ATOM 694 C CA . THR A 1 90 ? -0.735 4.967 27.344 1.00 34.02 151 THR A CA 1
ATOM 695 C C . THR A 1 90 ? -0.6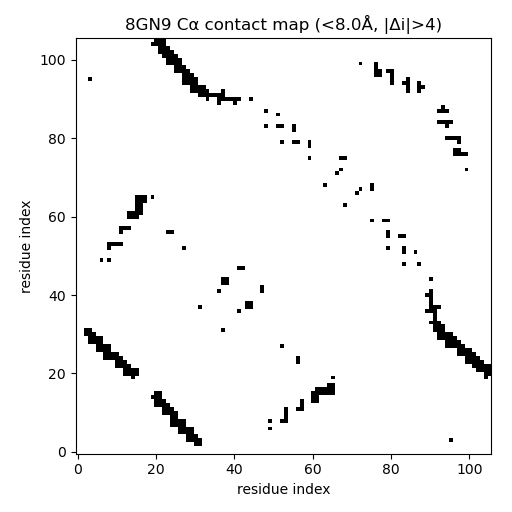34 4.610 28.831 1.00 35.60 151 THR A C 1
ATOM 696 O O . THR A 1 90 ? -1.379 3.705 29.278 1.00 38.98 151 THR A O 1
ATOM 700 N N . ASP A 1 91 ? 0.248 5.291 29.566 1.00 35.38 152 ASP A N 1
ATOM 701 C CA . ASP A 1 91 ? 0.616 4.933 30.963 1.00 34.86 152 ASP A CA 1
ATOM 702 C C . ASP A 1 91 ? -0.597 5.132 31.871 1.00 32.60 152 ASP A C 1
ATOM 703 O O . ASP A 1 91 ? -0.908 4.276 32.688 1.00 33.63 152 ASP A O 1
ATOM 708 N N . PRO A 1 92 ? -1.324 6.260 31.787 1.00 29.58 153 PRO A N 1
ATOM 709 C CA . PRO A 1 92 ? -2.549 6.415 32.568 1.00 34.01 153 PRO A CA 1
ATOM 710 C C . PRO A 1 92 ? -3.575 5.282 32.363 1.00 36.07 153 PRO A C 1
ATOM 711 O O . PRO A 1 92 ? -4.447 5.148 33.227 1.00 39.38 153 PRO A O 1
ATOM 715 N N . TRP A 1 93 ? -3.449 4.500 31.278 1.00 36.13 154 TRP A N 1
ATOM 716 C CA . TRP A 1 93 ? -4.369 3.382 30.922 1.00 38.87 154 TRP A CA 1
ATOM 717 C C . TRP A 1 93 ? -3.700 2.027 31.163 1.00 39.36 154 TRP A C 1
ATOM 718 O O . TRP A 1 93 ? -4.162 1.033 30.550 1.00 41.70 154 TRP A O 1
ATOM 729 N N . GLY A 1 94 ? -2.635 1.985 31.963 1.00 35.35 155 GLY A N 1
ATOM 730 C CA . GLY A 1 94 ? -1.986 0.722 32.356 1.00 33.69 155 GLY A CA 1
ATOM 731 C C . GLY A 1 94 ? -1.370 -0.015 31.183 1.00 32.10 155 GLY A C 1
ATOM 732 O O . GLY A 1 94 ? -1.329 -1.256 31.213 1.00 32.86 155 GLY A O 1
ATOM 733 N N . ILE A 1 95 ? -0.874 0.713 30.186 1.00 33.40 156 ILE A N 1
ATOM 734 C CA . ILE A 1 95 ? -0.241 0.112 28.979 1.00 33.84 156 ILE A CA 1
ATOM 735 C C . ILE A 1 95 ? 1.182 0.662 28.851 1.00 33.28 156 ILE A C 1
ATOM 736 O O . ILE A 1 95 ? 1.377 1.890 28.996 1.00 28.79 156 ILE A O 1
ATOM 741 N N . LYS A 1 96 ? 2.135 -0.241 28.622 1.00 35.99 157 LYS A N 1
ATOM 742 C CA . LYS A 1 96 ? 3.529 0.080 28.229 1.00 39.24 157 LYS A CA 1
ATOM 743 C C . LYS A 1 96 ? 3.662 -0.143 26.722 1.00 37.94 157 LYS A C 1
ATOM 744 O O . LYS A 1 96 ? 3.255 -1.223 26.232 1.00 34.27 157 LYS A O 1
ATOM 750 N N . VAL A 1 97 ? 4.175 0.870 26.020 1.00 38.73 158 VAL A N 1
ATOM 751 C CA . VAL A 1 97 ? 4.534 0.800 24.577 1.00 39.30 158 VAL A CA 1
ATOM 752 C C . VAL A 1 97 ? 6.006 0.376 24.483 1.00 39.30 158 VAL A C 1
ATOM 753 O O . VAL A 1 97 ? 6.884 1.178 24.863 1.00 35.52 158 VAL A O 1
ATOM 757 N N . THR A 1 98 ? 6.228 -0.877 24.076 1.00 42.05 159 THR A N 1
ATOM 758 C CA . THR A 1 98 ? 7.549 -1.550 23.940 1.00 46.92 159 THR A CA 1
ATOM 759 C C . THR A 1 98 ? 8.388 -0.814 22.888 1.00 51.13 159 THR A C 1
ATOM 760 O O . THR A 1 98 ? 9.590 -0.542 23.159 1.00 47.19 159 THR A O 1
ATOM 764 N N . ALA A 1 99 ? 7.769 -0.518 21.735 1.00 50.44 160 ALA A N 1
ATOM 765 C CA . ALA A 1 99 ? 8.407 0.104 20.553 1.00 47.83 160 ALA A CA 1
ATOM 766 C C . ALA A 1 99 ? 7.350 0.737 19.636 1.00 46.46 160 ALA A C 1
ATOM 767 O O . ALA A 1 99 ? 6.160 0.345 19.699 1.00 43.65 160 ALA A O 1
ATOM 769 N N . VAL A 1 100 ? 7.784 1.694 18.813 1.00 45.10 161 VAL A N 1
ATOM 770 C CA . VAL A 1 100 ? 7.007 2.227 17.658 1.00 42.25 161 VAL A CA 1
ATOM 771 C C . VAL A 1 100 ? 7.951 2.245 16.457 1.00 40.08 161 VAL A C 1
ATOM 772 O O . VAL A 1 100 ? 9.106 2.673 16.628 1.00 36.55 161 VAL A O 1
ATOM 776 N N . GLU A 1 101 ? 7.476 1.753 15.310 1.00 38.66 162 GLU A N 1
ATOM 777 C CA . GLU A 1 101 ? 8.258 1.670 14.050 1.00 41.96 162 GLU A CA 1
ATOM 778 C C . GLU A 1 101 ? 7.392 2.207 12.913 1.00 38.57 162 GLU A C 1
ATOM 779 O O . GLU A 1 101 ? 6.388 1.569 12.574 1.00 33.43 162 GLU A O 1
ATOM 785 N N . ILE A 1 102 ? 7.758 3.366 12.385 1.00 38.54 163 ILE A N 1
ATOM 786 C CA . ILE A 1 102 ? 7.201 3.873 11.107 1.00 40.75 163 ILE A CA 1
ATOM 787 C C . ILE A 1 102 ? 7.461 2.760 10.087 1.00 43.83 163 ILE A C 1
ATOM 788 O O . ILE A 1 102 ? 8.595 2.248 10.052 1.00 43.92 163 ILE A O 1
ATOM 793 N N . LYS A 1 103 ? 6.430 2.311 9.377 1.00 44.65 164 LYS A N 1
ATOM 794 C CA . LYS A 1 103 ? 6.599 1.315 8.297 1.00 51.21 164 LYS A CA 1
ATOM 795 C C . LYS A 1 103 ? 6.806 2.066 6.979 1.00 51.10 164 LYS A C 1
ATOM 796 O O . LYS A 1 103 ? 7.948 2.455 6.668 1.00 52.03 164 LYS A O 1
ATOM 802 N N . ASP A 1 104 ? 5.711 2.308 6.269 1.00 52.23 165 ASP A N 1
ATOM 803 C CA . ASP A 1 104 ? 5.703 2.859 4.899 1.00 54.59 165 ASP A CA 1
ATOM 804 C C . ASP A 1 104 ? 5.702 4.383 5.018 1.00 55.33 165 ASP A C 1
ATOM 805 O O . ASP A 1 104 ? 5.171 4.912 6.021 1.00 59.73 165 ASP A O 1
ATOM 810 N N . VAL A 1 105 ? 6.334 5.049 4.056 1.00 50.75 166 VAL A N 1
ATOM 811 C CA . VAL A 1 105 ? 6.316 6.530 3.884 1.00 48.27 166 VAL A CA 1
ATOM 812 C C . VAL A 1 105 ? 6.075 6.791 2.393 1.00 51.21 166 VAL A C 1
ATOM 813 O O . VAL A 1 105 ? 7.026 6.605 1.611 1.00 51.04 166 VAL A O 1
ATOM 817 N N . GLU A 1 106 ? 4.850 7.150 2.013 1.00 48.55 167 GLU A N 1
ATOM 818 C CA . GLU A 1 106 ? 4.487 7.418 0.605 1.00 49.54 167 GLU A CA 1
ATOM 819 C C . GLU A 1 106 ? 4.567 8.923 0.395 1.00 45.64 167 GLU A C 1
ATOM 820 O O . GLU A 1 106 ? 4.187 9.650 1.306 1.00 45.59 167 GLU A O 1
ATOM 826 N N . LEU A 1 107 ? 5.087 9.340 -0.756 1.00 49.54 168 LEU A N 1
ATOM 827 C CA . LEU A 1 107 ? 5.086 10.737 -1.254 1.00 47.83 168 LEU A CA 1
ATOM 828 C C . LEU A 1 107 ? 4.068 10.819 -2.389 1.00 50.36 168 LEU A C 1
ATOM 829 O O . LEU A 1 107 ? 4.361 10.392 -3.503 1.00 49.68 168 LEU A O 1
ATOM 834 N N . PRO A 1 108 ? 2.822 11.286 -2.134 1.00 50.70 169 PRO A N 1
ATOM 835 C CA . PRO A 1 108 ? 1.836 11.505 -3.200 1.00 54.48 169 PRO A CA 1
ATOM 836 C C . PRO A 1 108 ? 2.174 12.648 -4.176 1.00 52.92 169 PRO A C 1
ATOM 837 O O . PRO A 1 108 ? 2.761 13.657 -3.768 1.00 50.40 169 PRO A O 1
#

Radius of gyration: 13.97 Å; Cα contacts (8 Å, |Δi|>4): 197; chains: 1; bounding box: 32×35×40 Å